Protein AF-A0A822FXE2-F1 (afdb_monomer)

Nearest PDB structures (foldseek):
  4d05-assembly2_B  TM=9.048E-01  e=1.581E-09  Psychromonas sp. SP041
  4d05-assembly1_A  TM=9.173E-01  e=4.209E-09  Psychromonas sp. SP041
  6gdr-assembly1_A  TM=8.846E-01  e=7.095E-09  Alteromonas mediterranea
  8u6x-assembly1_A  TM=8.209E-01  e=2.298E-08  Neisseria gonorrhoeae MS11
  7obn-assembly1_A  TM=5.823E-01  e=3.544E-03  Burkholderia pseudomallei

pLDDT: mean 86.65, std 7.3, range [65.38, 96.38]

Foldseek 3Di:
DCVPDDDDDDALFFKWKDALQFTAGPVRHTFQDDPVLCVQPHNAIFIWGWFQDPPCHVLRVVQRPDHNVPHDPVSLLRTATETQARVVPPDDSVVGLVVCQVRGDCPDSHYHYD

Secondary structure (DSSP, 8-state):
--TT--------SEEEEE-SS-EE-TTSPEE---HHHHTTS-SS-EEEEEE-STT-HHHHHHHHTS-GGG--GGGGGG-EEEEEE-GGG-S-HHHHHHHHHHHS-SSBTTEEE-

Structure (mmCIF, N/CA/C/O backbone):
data_AF-A0A822FXE2-F1
#
_entry.id   AF-A0A822FXE2-F1
#
loop_
_atom_site.group_PDB
_atom_site.id
_atom_site.type_symbol
_atom_site.label_atom_id
_atom_site.label_alt_id
_atom_site.label_comp_id
_atom_site.label_asym_id
_atom_site.label_entity_id
_atom_site.label_seq_id
_atom_site.pdbx_PDB_ins_code
_atom_site.Cartn_x
_atom_site.Cartn_y
_atom_site.Cartn_z
_atom_site.occupancy
_atom_site.B_iso_or_equiv
_atom_site.auth_seq_id
_atom_site.auth_comp_id
_atom_site.auth_asym_id
_atom_site.auth_atom_id
_atom_site.pdbx_PDB_model_num
ATOM 1 N N . ASP A 1 1 ? -7.198 20.165 18.158 1.00 74.44 1 ASP A N 1
ATOM 2 C CA . ASP A 1 1 ? -6.988 19.011 19.040 1.00 74.44 1 ASP A CA 1
ATOM 3 C C . ASP A 1 1 ? -7.404 17.753 18.281 1.00 74.44 1 ASP A C 1
ATOM 5 O O . ASP A 1 1 ? -8.561 17.694 17.880 1.00 74.44 1 ASP A O 1
ATOM 9 N N . PRO A 1 2 ? -6.481 16.825 17.974 1.00 82.12 2 PRO A N 1
ATOM 10 C CA . PRO A 1 2 ? -6.781 15.585 17.262 1.00 82.12 2 PRO A CA 1
ATOM 11 C C . PRO A 1 2 ? -7.283 14.452 18.181 1.00 82.12 2 PRO A C 1
ATOM 13 O O . PRO A 1 2 ? -7.224 13.290 17.787 1.00 82.12 2 PRO A O 1
ATOM 16 N N . THR A 1 3 ? -7.776 14.744 19.391 1.00 84.19 3 THR A N 1
ATOM 17 C CA . THR A 1 3 ? -8.394 13.738 20.273 1.00 84.19 3 THR A CA 1
ATOM 18 C C . THR A 1 3 ? -9.427 12.885 19.518 1.00 84.19 3 THR A C 1
ATOM 20 O O . THR A 1 3 ? -10.372 13.409 18.929 1.00 84.19 3 THR A O 1
ATOM 23 N N . GLY A 1 4 ? -9.232 11.560 19.525 1.00 82.81 4 GLY A N 1
ATOM 24 C CA . GLY A 1 4 ? -10.089 10.589 18.830 1.00 82.81 4 GLY A CA 1
ATOM 25 C C . GLY A 1 4 ? -9.714 10.289 17.372 1.00 82.81 4 GLY A C 1
ATOM 26 O O . GLY A 1 4 ? -10.425 9.525 16.725 1.00 82.81 4 GLY A O 1
ATOM 27 N N . TRP A 1 5 ? -8.616 10.852 16.856 1.00 82.44 5 TRP A N 1
ATOM 28 C CA . TRP A 1 5 ? -8.129 10.604 15.495 1.00 82.44 5 TRP A CA 1
ATOM 29 C C . TRP A 1 5 ? -6.854 9.761 15.472 1.00 82.44 5 TRP A C 1
ATOM 31 O O . TRP A 1 5 ? -5.972 9.904 16.319 1.00 82.44 5 TRP A O 1
ATOM 41 N N . TRP A 1 6 ? -6.742 8.918 14.447 1.00 78.62 6 TRP A N 1
ATOM 42 C CA . TRP A 1 6 ? -5.538 8.150 14.148 1.00 78.62 6 TRP A CA 1
ATOM 43 C C . TRP A 1 6 ? -4.573 8.999 13.316 1.00 78.62 6 TRP A C 1
ATOM 45 O O . TRP A 1 6 ? -4.970 9.604 12.320 1.00 78.62 6 TRP A O 1
ATOM 55 N N . MET A 1 7 ? -3.310 9.052 13.737 1.00 81.25 7 MET A N 1
ATOM 56 C CA . MET A 1 7 ? -2.238 9.732 13.012 1.00 81.25 7 MET A CA 1
ATOM 57 C C . MET A 1 7 ? -1.264 8.698 12.461 1.00 81.25 7 MET A C 1
ATOM 59 O O . MET A 1 7 ? -0.791 7.840 13.202 1.00 81.25 7 MET A O 1
ATOM 63 N N . SER A 1 8 ? -0.937 8.825 11.181 1.00 77.69 8 SER A N 1
ATOM 64 C CA . SER A 1 8 ? 0.107 8.055 10.514 1.00 77.69 8 SER A CA 1
ATOM 65 C C . SER A 1 8 ? 1.079 9.000 9.817 1.00 77.69 8 SER A C 1
ATOM 67 O O . SER A 1 8 ? 0.752 10.153 9.510 1.00 77.69 8 SER A O 1
ATOM 69 N N . GLU A 1 9 ? 2.302 8.527 9.581 1.00 79.88 9 GLU A N 1
ATOM 70 C CA . GLU A 1 9 ? 3.217 9.246 8.706 1.00 79.88 9 GLU A CA 1
ATOM 71 C C . GLU A 1 9 ? 2.624 9.292 7.294 1.00 79.88 9 GLU A C 1
ATOM 73 O O . GLU A 1 9 ? 2.270 8.266 6.714 1.00 79.88 9 GLU A O 1
ATOM 78 N N . LYS A 1 10 ? 2.544 10.494 6.719 1.00 77.25 10 LYS A N 1
ATOM 79 C CA . LYS A 1 10 ? 2.235 10.636 5.302 1.00 77.25 10 LYS A CA 1
ATOM 80 C C . LYS A 1 10 ? 3.484 10.312 4.497 1.00 77.25 10 LYS A C 1
ATOM 82 O O . LYS A 1 10 ? 4.464 11.057 4.540 1.00 77.25 10 LYS A O 1
ATOM 87 N N . LEU A 1 11 ? 3.416 9.230 3.740 1.00 77.62 11 LEU A N 1
ATOM 88 C CA . LEU A 1 11 ? 4.482 8.823 2.843 1.00 77.62 11 LEU A CA 1
ATOM 89 C C . LEU A 1 11 ? 4.296 9.466 1.464 1.00 77.62 11 LEU A C 1
ATOM 91 O O . LEU A 1 11 ? 3.230 9.987 1.129 1.00 77.62 11 LEU A O 1
ATOM 95 N N . ASP A 1 12 ? 5.398 9.540 0.721 1.00 83.88 12 ASP A N 1
ATOM 96 C CA . ASP A 1 12 ? 5.441 10.098 -0.634 1.00 83.88 12 ASP A CA 1
ATOM 97 C C . ASP A 1 12 ? 5.641 8.968 -1.649 1.00 83.88 12 ASP A C 1
ATOM 99 O O . ASP A 1 12 ? 6.708 8.783 -2.243 1.00 83.88 12 ASP A O 1
ATOM 103 N N . GLY A 1 13 ? 4.622 8.128 -1.756 1.00 88.44 13 GLY A N 1
ATOM 104 C CA . GLY A 1 13 ? 4.519 6.988 -2.650 1.00 88.44 13 GLY A CA 1
ATOM 105 C C . GLY A 1 13 ? 3.279 7.065 -3.541 1.00 88.44 13 GLY A C 1
ATOM 106 O O . GLY A 1 13 ? 2.632 8.100 -3.707 1.00 88.44 13 GLY A O 1
ATOM 107 N N . VAL A 1 14 ? 2.961 5.9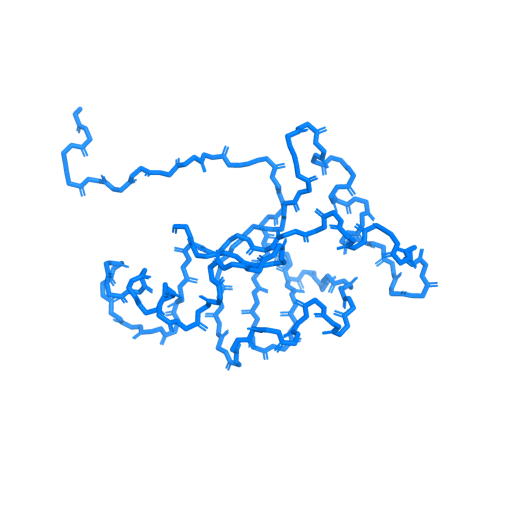49 -4.190 1.00 92.06 14 VAL A N 1
ATOM 108 C CA . VAL A 1 14 ? 1.857 5.849 -5.145 1.00 92.06 14 VAL A CA 1
ATOM 109 C C . VAL A 1 14 ? 0.727 5.048 -4.520 1.00 92.06 14 VAL A C 1
ATOM 111 O O . VAL A 1 14 ? 0.876 3.849 -4.290 1.00 92.06 14 VAL A O 1
ATOM 114 N N . ARG A 1 15 ? -0.432 5.683 -4.300 1.00 94.06 15 ARG A N 1
ATOM 115 C CA . ARG A 1 15 ? -1.631 4.965 -3.845 1.00 94.06 15 ARG A CA 1
ATOM 116 C C . ARG A 1 15 ? -1.942 3.805 -4.786 1.00 94.06 15 ARG A C 1
ATOM 118 O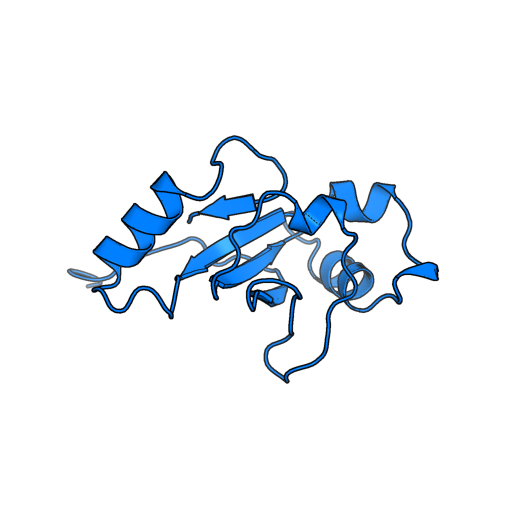 O . ARG A 1 15 ? -2.085 4.008 -5.998 1.00 94.06 15 ARG A O 1
ATOM 125 N N . ALA A 1 16 ? -2.106 2.624 -4.210 1.00 95.06 16 ALA A N 1
ATOM 126 C CA . ALA A 1 16 ? -2.406 1.404 -4.926 1.00 95.06 16 ALA A CA 1
ATOM 127 C C . ALA A 1 16 ? -3.518 0.639 -4.210 1.00 95.06 16 ALA A C 1
ATOM 129 O O . ALA A 1 16 ? -3.471 0.432 -3.004 1.00 95.06 16 ALA A O 1
ATOM 130 N N . TYR A 1 17 ? -4.509 0.210 -4.982 1.00 96.38 17 TYR A N 1
ATOM 131 C CA . TYR A 1 17 ? -5.578 -0.660 -4.527 1.00 96.38 17 TYR A CA 1
ATOM 132 C C . TYR A 1 17 ? -5.273 -2.090 -4.955 1.00 96.38 17 TYR A C 1
ATOM 134 O O . TYR A 1 17 ? -5.173 -2.376 -6.150 1.00 96.38 17 TYR A O 1
ATOM 142 N N . TRP A 1 18 ? -5.136 -2.987 -3.991 1.00 96.06 18 TRP A N 1
ATOM 143 C CA . TRP A 1 18 ? -5.026 -4.416 -4.235 1.00 96.06 18 TRP A CA 1
ATOM 144 C C . TRP A 1 18 ? -6.421 -5.030 -4.224 1.00 96.06 18 TRP A C 1
ATOM 146 O O . TRP A 1 18 ? -7.131 -4.917 -3.232 1.00 96.06 18 TRP A O 1
ATOM 156 N N . ASN A 1 19 ? -6.825 -5.701 -5.302 1.00 95.31 19 ASN A N 1
ATOM 157 C CA . ASN A 1 19 ? -8.158 -6.313 -5.387 1.00 95.31 19 ASN A CA 1
ATOM 158 C C . ASN A 1 19 ? -8.199 -7.793 -4.950 1.00 95.31 19 ASN A C 1
ATOM 160 O O . ASN A 1 19 ? -9.193 -8.470 -5.204 1.00 95.31 19 ASN A O 1
ATOM 164 N N . GLY A 1 20 ? -7.114 -8.323 -4.378 1.00 93.56 20 GLY A N 1
ATOM 165 C CA . GLY A 1 20 ? -6.935 -9.760 -4.140 1.00 93.56 20 GLY A CA 1
ATOM 166 C C . GLY A 1 20 ? -6.149 -10.491 -5.236 1.00 93.56 20 GLY A C 1
ATOM 167 O O . GLY A 1 20 ? -5.906 -11.692 -5.113 1.00 93.56 20 GLY A O 1
ATOM 168 N N . SER A 1 21 ? -5.773 -9.818 -6.329 1.00 93.06 21 SER A N 1
ATOM 169 C CA . SER A 1 21 ? -4.986 -10.419 -7.424 1.00 93.06 21 SER A CA 1
ATOM 170 C C . SER A 1 21 ? -4.079 -9.440 -8.171 1.00 93.06 21 SER A C 1
ATOM 172 O O . SER A 1 21 ? -3.005 -9.824 -8.628 1.00 93.06 21 SER A O 1
ATOM 174 N N . ASN A 1 22 ? -4.500 -8.186 -8.318 1.00 93.62 22 ASN A N 1
ATOM 175 C CA . ASN A 1 22 ? -3.791 -7.151 -9.054 1.00 93.62 22 ASN A CA 1
ATOM 176 C C . ASN A 1 22 ? -3.855 -5.810 -8.323 1.00 93.62 22 ASN A C 1
ATOM 178 O O . ASN A 1 22 ? -4.768 -5.553 -7.535 1.00 93.62 22 ASN A O 1
ATOM 182 N N . PHE A 1 23 ? -2.891 -4.952 -8.645 1.00 94.75 23 PHE A N 1
ATOM 183 C CA . PHE A 1 23 ? -2.813 -3.591 -8.139 1.00 94.75 23 PHE A CA 1
ATOM 184 C C . PHE A 1 23 ? -3.3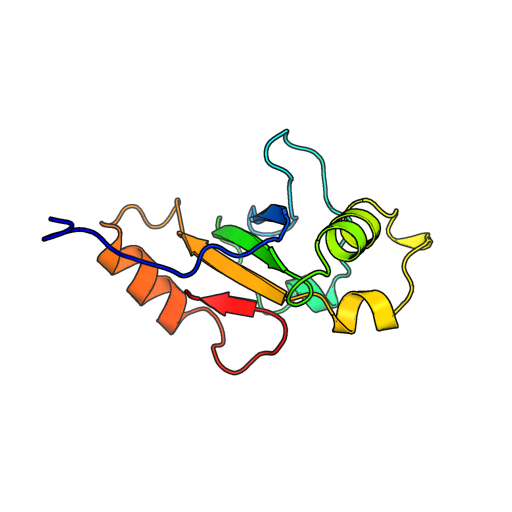73 -2.590 -9.141 1.00 94.75 23 PHE A C 1
ATOM 186 O O . PHE A 1 23 ? -3.057 -2.652 -10.329 1.00 94.75 23 PHE A O 1
ATOM 193 N N . TYR A 1 24 ? -4.137 -1.627 -8.644 1.00 95.44 24 TYR A N 1
ATOM 194 C CA . TYR A 1 24 ? -4.756 -0.581 -9.444 1.00 95.44 24 TYR A CA 1
ATOM 195 C C . TYR A 1 24 ? -4.439 0.800 -8.885 1.00 95.44 24 TYR A C 1
ATOM 197 O O . TYR A 1 24 ? -4.423 1.013 -7.675 1.00 95.44 24 TYR A O 1
ATOM 205 N N . SER A 1 25 ? -4.228 1.765 -9.775 1.00 93.75 25 SER A N 1
ATOM 206 C CA . SER A 1 25 ? -4.148 3.171 -9.404 1.00 93.75 25 SER A CA 1
ATOM 207 C C . SER A 1 25 ? -5.515 3.696 -8.969 1.00 93.75 25 SER A C 1
ATOM 209 O O . SER A 1 25 ? -6.560 3.111 -9.256 1.00 93.75 25 SER A O 1
ATOM 211 N N . ARG A 1 26 ? -5.527 4.893 -8.377 1.00 90.69 26 ARG A N 1
ATOM 212 C CA . ARG A 1 26 ? -6.765 5.623 -8.059 1.00 90.69 26 ARG A CA 1
ATOM 213 C C . ARG A 1 26 ? -7.703 5.819 -9.263 1.00 90.69 26 ARG A C 1
ATOM 215 O O . ARG A 1 26 ? -8.902 5.967 -9.071 1.00 90.69 26 ARG A O 1
ATOM 222 N N . GLN A 1 27 ? -7.170 5.849 -10.485 1.00 93.06 27 GLN A N 1
ATOM 223 C CA . GLN A 1 27 ? -7.948 5.991 -11.724 1.00 93.06 27 GLN A CA 1
ATOM 224 C C . GLN A 1 27 ? -8.322 4.638 -12.355 1.00 93.06 27 GLN A C 1
ATOM 226 O O . GLN A 1 27 ? -8.831 4.616 -13.468 1.00 93.06 27 GLN A O 1
ATOM 231 N N . GLY A 1 28 ? -8.048 3.515 -11.683 1.00 92.88 28 GLY A N 1
ATOM 232 C CA . GLY A 1 28 ? -8.337 2.175 -12.196 1.00 92.88 28 GLY A CA 1
ATOM 233 C C . GLY A 1 28 ? -7.299 1.634 -13.183 1.00 92.88 28 GLY A C 1
ATOM 234 O O . GLY A 1 28 ? -7.540 0.609 -13.813 1.00 92.88 28 GLY A O 1
ATOM 235 N N . ASN A 1 29 ? -6.137 2.282 -13.323 1.00 92.31 29 ASN A N 1
ATOM 236 C CA . ASN A 1 29 ? -5.072 1.776 -14.190 1.00 92.31 29 ASN A CA 1
ATOM 237 C C . ASN A 1 29 ? -4.340 0.616 -13.514 1.00 92.31 29 ASN A C 1
ATOM 239 O O . ASN A 1 29 ? -3.933 0.744 -12.362 1.00 92.31 29 ASN A O 1
ATOM 243 N N . LEU A 1 30 ? -4.124 -0.479 -14.238 1.00 92.31 30 LEU A N 1
ATOM 244 C CA . LEU A 1 30 ? -3.369 -1.630 -13.747 1.00 92.31 30 LEU A CA 1
ATOM 245 C C . LEU A 1 30 ? -1.892 -1.263 -13.525 1.00 92.31 30 LEU A C 1
ATOM 247 O O . LEU A 1 30 ? -1.246 -0.714 -14.418 1.00 92.31 30 LEU A O 1
ATOM 251 N N . PHE A 1 31 ? -1.348 -1.611 -12.359 1.00 90.81 31 PHE A N 1
ATOM 252 C CA . PHE A 1 31 ? 0.091 -1.594 -12.110 1.00 90.81 31 PHE A CA 1
ATOM 253 C C . PHE A 1 31 ? 0.700 -2.959 -12.412 1.00 90.81 31 PHE A C 1
ATOM 255 O O . PHE A 1 31 ? 0.214 -3.999 -11.963 1.00 90.81 31 PHE A O 1
ATOM 262 N N . HIS A 1 32 ? 1.802 -2.956 -13.159 1.00 85.50 32 HIS A N 1
ATOM 263 C CA . HIS A 1 32 ? 2.519 -4.174 -13.515 1.00 85.50 32 HIS A CA 1
ATOM 264 C C . HIS A 1 32 ? 3.616 -4.456 -12.486 1.00 85.50 32 HIS A C 1
ATOM 266 O O . HIS A 1 32 ? 4.783 -4.094 -12.655 1.00 85.50 32 HIS A O 1
ATOM 272 N N . VAL A 1 33 ? 3.226 -5.119 -11.402 1.00 81.88 33 VAL A N 1
ATOM 273 C CA . VAL A 1 33 ? 4.162 -5.661 -10.411 1.00 81.88 33 VAL A CA 1
ATOM 274 C C . VAL A 1 33 ? 4.352 -7.171 -10.622 1.00 81.88 33 VAL A C 1
ATOM 276 O O . VAL A 1 33 ? 3.431 -7.836 -11.110 1.00 81.88 33 VAL A O 1
ATOM 279 N N . PRO A 1 34 ? 5.516 -7.745 -10.277 1.00 78.94 34 PRO A N 1
ATOM 280 C CA . PRO A 1 34 ? 5.825 -9.145 -10.497 1.00 78.94 34 PRO A CA 1
ATOM 281 C C . PRO A 1 34 ? 5.046 -10.009 -9.530 1.00 78.94 34 PRO A C 1
ATOM 283 O O . PRO A 1 34 ? 4.620 -9.557 -8.465 1.00 78.94 34 PRO A O 1
ATOM 286 N N . ASP A 1 35 ? 4.944 -11.287 -9.863 1.00 82.50 35 ASP A N 1
ATOM 287 C CA . ASP A 1 35 ? 4.215 -12.238 -9.035 1.00 82.50 35 ASP A CA 1
ATOM 288 C C . ASP A 1 35 ? 4.791 -12.359 -7.629 1.00 82.50 35 ASP A C 1
ATOM 290 O O . ASP A 1 35 ? 4.018 -12.341 -6.679 1.00 82.50 35 ASP A O 1
ATOM 294 N N . PHE A 1 36 ? 6.118 -12.336 -7.464 1.00 79.88 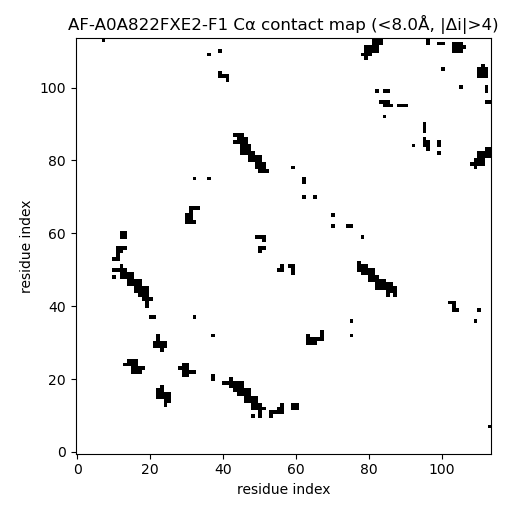36 PHE A N 1
ATOM 295 C CA . PHE A 1 36 ? 6.736 -12.412 -6.136 1.00 79.88 36 PHE A CA 1
ATOM 296 C C . PHE A 1 36 ? 6.334 -11.258 -5.203 1.00 79.88 36 PHE A C 1
ATOM 298 O O . PHE A 1 36 ? 6.281 -11.461 -3.998 1.00 79.88 36 PHE A O 1
ATOM 305 N N . PHE A 1 37 ? 6.005 -10.072 -5.734 1.00 81.81 37 PHE A N 1
ATOM 306 C CA . PHE A 1 37 ? 5.538 -8.938 -4.923 1.00 81.81 37 PHE A CA 1
ATOM 307 C C . PHE A 1 37 ? 4.102 -9.142 -4.409 1.00 81.81 37 PHE A C 1
ATOM 309 O O . PHE A 1 37 ? 3.663 -8.476 -3.480 1.00 81.81 37 PHE A O 1
ATOM 316 N N . LYS A 1 38 ? 3.362 -10.071 -5.022 1.00 85.94 38 LYS A N 1
ATOM 317 C CA . LYS A 1 38 ? 1.969 -10.397 -4.702 1.00 85.94 38 LYS A CA 1
ATOM 318 C C . LYS A 1 38 ? 1.838 -11.640 -3.815 1.00 85.94 38 LYS A C 1
ATOM 320 O O . LYS A 1 38 ? 0.766 -11.857 -3.263 1.00 85.94 38 LYS A O 1
ATOM 325 N N . VAL A 1 39 ? 2.890 -12.459 -3.689 1.00 83.94 39 VAL A N 1
ATOM 326 C CA . VAL A 1 39 ? 2.838 -13.780 -3.025 1.00 83.94 39 VAL A CA 1
ATOM 327 C C . VAL A 1 39 ? 2.422 -13.681 -1.557 1.00 83.94 39 VAL A C 1
ATOM 329 O O . VAL A 1 39 ? 1.636 -14.510 -1.104 1.00 83.94 39 VAL A O 1
ATOM 332 N N . SER A 1 40 ? 2.901 -12.668 -0.834 1.00 81.56 40 SER A N 1
ATOM 333 C CA . SER A 1 40 ? 2.609 -12.486 0.594 1.00 81.56 40 SER A CA 1
ATOM 334 C C . SER A 1 40 ? 1.229 -11.869 0.871 1.00 81.56 40 SER A C 1
ATOM 336 O O . SER A 1 40 ? 0.847 -11.739 2.031 1.00 81.56 40 SER A O 1
ATOM 338 N N . LEU A 1 41 ? 0.474 -11.460 -0.160 1.00 88.81 41 LEU A N 1
ATOM 339 C CA . LEU A 1 41 ? -0.771 -10.713 0.028 1.00 88.81 41 LEU A CA 1
ATOM 340 C C . LEU A 1 41 ? -2.002 -11.627 0.076 1.00 88.81 41 LEU A C 1
ATOM 342 O O . LEU A 1 41 ? -2.168 -12.505 -0.778 1.00 88.81 41 LEU A O 1
ATOM 346 N N . PRO A 1 42 ? -2.933 -11.392 1.019 1.00 90.62 42 PRO A N 1
ATOM 347 C CA . PRO A 1 42 ? -4.182 -12.131 1.076 1.00 90.62 42 PRO A CA 1
ATOM 348 C C . PRO A 1 42 ? -5.056 -11.813 -0.141 1.00 90.62 42 PRO A C 1
ATOM 350 O O . PRO A 1 42 ? -5.008 -10.725 -0.718 1.00 90.62 42 PRO A O 1
ATOM 353 N N . LYS A 1 43 ? -5.936 -12.749 -0.504 1.00 92.94 43 LYS A N 1
ATOM 354 C CA . LYS A 1 43 ? -6.899 -12.582 -1.606 1.00 92.94 43 LYS A CA 1
ATOM 355 C C . LYS A 1 43 ? -8.118 -11.745 -1.195 1.00 92.94 43 LYS A C 1
ATOM 357 O O . LYS A 1 43 ? -9.253 -12.137 -1.446 1.00 92.94 43 LYS A O 1
ATOM 362 N N . VAL A 1 44 ? -7.884 -10.610 -0.542 1.00 93.69 44 VAL A N 1
ATOM 363 C CA . VAL A 1 44 ? -8.924 -9.646 -0.165 1.00 93.69 44 VAL A CA 1
ATOM 364 C C . VAL A 1 44 ? -8.551 -8.244 -0.642 1.00 93.69 44 VAL A C 1
ATOM 366 O O . VAL A 1 44 ? -7.366 -7.956 -0.800 1.00 93.69 44 VAL A O 1
ATOM 369 N N . PRO A 1 45 ? -9.537 -7.362 -0.861 1.00 95.38 45 PRO A N 1
ATOM 370 C CA . PRO A 1 45 ? -9.304 -5.943 -1.076 1.00 95.38 45 PRO A CA 1
ATOM 371 C C . PRO A 1 45 ? -8.463 -5.273 0.017 1.00 95.38 45 PRO A C 1
ATOM 373 O O . PRO A 1 45 ? -8.839 -5.318 1.188 1.00 95.38 45 PRO A O 1
ATOM 376 N N . LEU A 1 46 ? -7.385 -4.592 -0.374 1.00 95.62 46 LEU A N 1
ATOM 377 C CA . LEU A 1 46 ? -6.547 -3.770 0.506 1.00 95.62 46 LEU A CA 1
ATOM 378 C C . LEU A 1 46 ? -6.317 -2.397 -0.132 1.00 95.62 46 LEU A C 1
ATOM 380 O O . LEU A 1 46 ? -6.135 -2.306 -1.349 1.00 95.62 46 LEU A O 1
ATOM 384 N N . ASP A 1 47 ? -6.285 -1.348 0.684 1.00 95.25 47 ASP A N 1
ATOM 385 C CA . ASP A 1 47 ? -5.891 0.004 0.275 1.00 95.25 47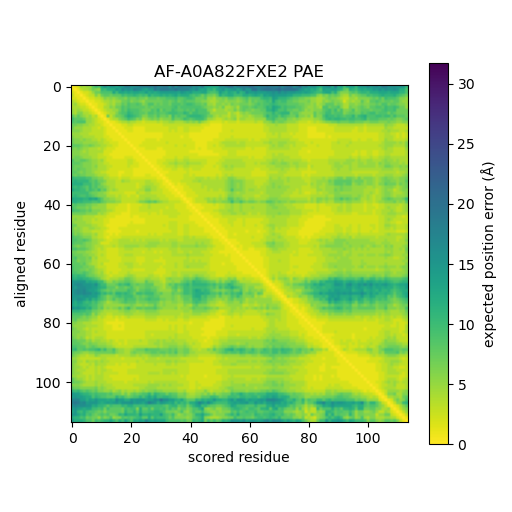 ASP A CA 1
ATOM 386 C C . ASP A 1 47 ? -4.572 0.372 0.955 1.00 95.25 47 ASP A C 1
ATOM 388 O O . ASP A 1 47 ? -4.357 0.104 2.143 1.00 95.25 47 ASP A O 1
ATOM 392 N N . GLY A 1 48 ? -3.671 0.949 0.173 1.00 94.00 48 GLY A N 1
ATOM 393 C CA . GLY A 1 48 ? -2.311 1.186 0.604 1.00 94.00 48 GLY A CA 1
ATOM 394 C C . GLY A 1 48 ? -1.528 2.065 -0.355 1.00 94.00 48 GLY A C 1
ATOM 395 O O . GLY A 1 48 ? -2.046 2.647 -1.315 1.00 94.00 48 GLY A O 1
ATOM 396 N N . GLU A 1 49 ? -0.233 2.133 -0.100 1.00 93.81 49 GLU A N 1
ATOM 397 C CA . GLU A 1 49 ? 0.713 2.938 -0.847 1.00 93.81 49 GLU A CA 1
ATOM 398 C C . GLU A 1 49 ? 1.917 2.091 -1.246 1.00 93.81 49 GLU A C 1
ATOM 400 O O . GLU A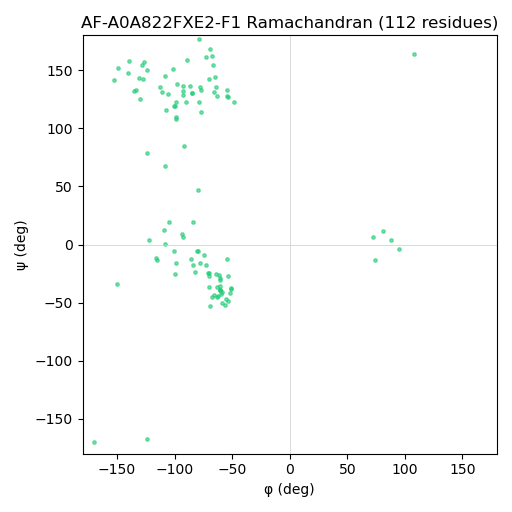 1 49 ? 2.559 1.464 -0.407 1.00 93.81 49 GLU A O 1
ATOM 405 N N . ILE A 1 50 ? 2.231 2.050 -2.542 1.00 92.50 50 ILE A N 1
ATOM 406 C CA . ILE A 1 50 ? 3.512 1.513 -2.998 1.00 92.50 50 ILE A CA 1
ATOM 407 C C . ILE A 1 50 ? 4.554 2.603 -2.768 1.00 92.50 50 ILE A C 1
ATOM 409 O O . ILE A 1 50 ? 4.436 3.712 -3.291 1.00 92.50 50 ILE A O 1
ATOM 413 N N . TRP A 1 51 ? 5.579 2.279 -1.997 1.00 92.00 51 TRP A N 1
ATOM 414 C CA . TRP A 1 51 ? 6.621 3.192 -1.559 1.00 92.00 51 TRP A CA 1
ATOM 415 C C . TRP A 1 51 ? 8.001 2.667 -1.959 1.00 92.00 51 TRP A C 1
ATOM 417 O O . TRP A 1 51 ? 8.196 1.459 -2.088 1.00 92.00 51 TRP A O 1
ATOM 427 N N . CYS A 1 52 ? 8.950 3.580 -2.198 1.00 90.75 52 CYS A N 1
ATOM 428 C CA . CYS A 1 52 ? 10.315 3.244 -2.628 1.00 90.75 52 CYS A CA 1
ATOM 429 C C . CYS A 1 52 ? 11.426 3.755 -1.712 1.00 90.75 52 CYS A C 1
ATOM 431 O O . CYS A 1 52 ? 12.594 3.637 -2.070 1.00 90.75 52 CYS A O 1
ATOM 433 N N . GLY A 1 53 ? 11.091 4.378 -0.586 1.00 88.69 53 GLY A N 1
ATOM 434 C CA . GLY A 1 53 ? 12.035 5.171 0.195 1.00 88.69 53 GLY A CA 1
ATOM 435 C C . GLY A 1 53 ? 11.763 6.673 0.098 1.00 88.69 53 GLY A C 1
ATOM 436 O O . GLY A 1 53 ? 11.056 7.160 -0.790 1.00 88.69 53 GLY A O 1
ATOM 437 N N . ARG A 1 54 ? 12.345 7.438 1.027 1.00 88.12 54 ARG A N 1
ATOM 438 C CA . ARG A 1 54 ? 12.214 8.904 1.061 1.00 88.12 54 ARG A CA 1
ATOM 439 C C . ARG A 1 54 ? 12.843 9.533 -0.186 1.00 88.12 54 ARG A C 1
ATOM 441 O O . ARG A 1 54 ? 13.944 9.164 -0.577 1.00 88.12 54 ARG A O 1
ATOM 448 N N . GLY A 1 55 ? 12.149 10.494 -0.800 1.00 88.88 55 GLY A N 1
ATOM 449 C CA . GLY A 1 55 ? 12.633 11.206 -1.992 1.00 88.88 55 GLY A CA 1
ATOM 450 C C . GLY A 1 55 ? 12.622 10.383 -3.288 1.00 88.88 55 GLY A C 1
ATOM 451 O O . GLY A 1 55 ? 13.099 10.860 -4.316 1.00 88.88 55 GLY A O 1
ATOM 452 N N . LEU A 1 56 ? 12.069 9.164 -3.271 1.00 91.12 56 LEU A N 1
ATOM 453 C CA . LEU A 1 56 ? 12.065 8.243 -4.414 1.00 91.12 56 LEU A CA 1
ATOM 454 C C . LEU A 1 56 ? 10.699 8.141 -5.113 1.00 91.12 56 LEU A C 1
ATOM 456 O O . LEU A 1 56 ? 10.468 7.214 -5.887 1.00 91.12 56 LEU A O 1
ATOM 460 N N . PHE A 1 57 ? 9.816 9.123 -4.920 1.00 89.75 57 PHE A N 1
ATOM 461 C CA . PHE A 1 57 ? 8.478 9.161 -5.521 1.00 89.75 57 PHE A CA 1
ATOM 462 C C . PHE A 1 57 ? 8.485 8.999 -7.052 1.00 89.75 57 PHE A C 1
ATOM 464 O O . PHE A 1 57 ? 7.792 8.142 -7.602 1.00 89.75 57 PHE A O 1
ATOM 471 N N . GLN A 1 58 ? 9.328 9.759 -7.763 1.00 90.06 58 GLN A N 1
ATOM 472 C CA . GLN A 1 58 ? 9.434 9.663 -9.229 1.00 90.06 58 GLN A CA 1
ATOM 473 C C . GLN A 1 58 ? 9.933 8.287 -9.688 1.00 90.06 58 GLN A C 1
ATOM 475 O O . GLN A 1 58 ? 9.465 7.751 -10.696 1.00 90.06 58 GLN A O 1
ATOM 480 N N . LYS A 1 59 ? 10.857 7.686 -8.928 1.00 89.38 59 LYS A N 1
ATOM 481 C CA . LYS A 1 59 ? 11.342 6.327 -9.181 1.00 89.38 59 LYS A CA 1
ATOM 482 C C . LYS A 1 59 ? 10.210 5.319 -8.973 1.00 89.38 59 LYS A C 1
ATOM 484 O O . LYS A 1 59 ? 10.009 4.483 -9.847 1.00 89.38 59 LYS A O 1
ATOM 489 N N . CYS A 1 60 ? 9.421 5.461 -7.907 1.00 89.81 60 CYS A N 1
ATOM 490 C CA . CYS A 1 60 ? 8.252 4.626 -7.637 1.00 89.81 60 CYS A CA 1
ATOM 491 C C . CYS A 1 60 ? 7.251 4.650 -8.798 1.00 89.81 60 CYS A C 1
ATOM 493 O O . CYS A 1 60 ? 6.930 3.599 -9.353 1.00 89.81 60 CYS A O 1
ATOM 495 N N . ILE A 1 61 ? 6.851 5.847 -9.249 1.00 88.88 61 ILE A N 1
ATOM 496 C CA . ILE A 1 61 ? 5.970 6.019 -10.416 1.00 88.88 61 ILE A CA 1
ATOM 497 C C . ILE A 1 61 ? 6.545 5.326 -11.652 1.00 88.88 61 ILE A C 1
ATOM 499 O O . ILE A 1 61 ? 5.819 4.627 -12.361 1.00 88.88 61 ILE A O 1
ATOM 503 N N . SER A 1 62 ? 7.835 5.540 -11.924 1.00 89.19 62 SER A N 1
ATOM 504 C CA . SER A 1 62 ? 8.512 4.964 -13.087 1.00 89.19 62 SER A CA 1
ATOM 505 C C . SER A 1 62 ? 8.456 3.435 -13.075 1.00 89.19 62 SER A C 1
ATOM 507 O O . SER A 1 62 ? 8.184 2.834 -14.111 1.00 89.19 62 SER A O 1
ATOM 509 N N . ILE A 1 63 ? 8.634 2.810 -11.906 1.00 88.31 63 ILE A N 1
ATOM 510 C CA . ILE A 1 63 ? 8.587 1.352 -11.745 1.00 88.31 63 ILE A CA 1
ATOM 511 C C . ILE A 1 63 ? 7.160 0.826 -11.941 1.00 88.31 63 ILE A C 1
ATOM 513 O O . ILE A 1 63 ? 6.953 -0.055 -12.772 1.00 88.31 63 ILE A O 1
ATOM 517 N N . VAL A 1 64 ? 6.165 1.372 -11.230 1.00 87.50 64 VAL A N 1
ATOM 518 C CA . VAL A 1 64 ? 4.791 0.818 -11.233 1.00 87.50 64 VAL A CA 1
ATOM 519 C C . VAL A 1 64 ? 4.050 1.014 -12.561 1.00 87.50 64 VAL A C 1
ATOM 521 O O . VAL A 1 64 ? 3.145 0.243 -12.882 1.00 87.50 64 VAL A O 1
ATOM 524 N N . LYS A 1 65 ? 4.430 2.030 -13.350 1.00 86.69 65 LYS A N 1
ATOM 525 C CA . LYS A 1 65 ? 3.877 2.285 -14.694 1.00 86.69 65 LYS A CA 1
ATOM 526 C C . LYS A 1 65 ? 4.582 1.512 -15.805 1.00 86.69 65 LYS A C 1
ATOM 528 O O . LYS A 1 65 ? 4.110 1.505 -16.944 1.00 86.69 65 LYS A O 1
ATOM 533 N N . LYS A 1 66 ? 5.735 0.914 -15.520 1.00 85.62 66 LYS A N 1
ATOM 534 C CA . LYS A 1 66 ? 6.514 0.190 -16.519 1.00 85.62 66 LYS A CA 1
ATOM 535 C C . LYS A 1 66 ? 5.780 -1.091 -16.895 1.00 85.62 66 LYS A C 1
ATOM 537 O O . LYS A 1 66 ? 5.193 -1.745 -16.047 1.00 85.62 66 LYS A O 1
ATOM 542 N N . GLN A 1 67 ? 5.816 -1.472 -18.166 1.00 76.75 67 GLN A N 1
ATOM 543 C CA . GLN A 1 67 ? 5.269 -2.764 -18.589 1.00 76.75 67 GLN A CA 1
ATOM 544 C C . GLN A 1 67 ? 6.084 -3.904 -17.967 1.00 76.75 67 GLN A C 1
ATOM 546 O O . GLN A 1 67 ? 7.306 -3.789 -17.876 1.00 76.75 67 GLN A O 1
ATOM 551 N N . ALA A 1 68 ? 5.425 -5.010 -17.602 1.00 70.75 68 ALA A N 1
ATOM 552 C CA . ALA A 1 68 ? 6.051 -6.147 -16.915 1.00 70.75 68 ALA A CA 1
ATOM 553 C C . ALA A 1 68 ? 7.333 -6.658 -17.610 1.00 70.75 68 ALA A C 1
ATOM 555 O O . ALA A 1 68 ? 8.319 -6.968 -16.952 1.00 70.75 68 ALA A O 1
ATOM 556 N N . ASN A 1 69 ? 7.358 -6.670 -18.948 1.00 71.81 69 ASN A N 1
ATOM 557 C CA . ASN A 1 69 ? 8.502 -7.115 -19.754 1.00 71.81 69 ASN A CA 1
ATOM 558 C C . ASN A 1 69 ? 9.689 -6.133 -19.796 1.00 71.81 69 ASN A C 1
ATOM 560 O O . ASN A 1 69 ? 10.734 -6.464 -20.348 1.00 71.81 69 ASN A O 1
ATOM 564 N N . LYS A 1 70 ? 9.533 -4.917 -19.269 1.00 76.50 70 LYS A N 1
ATOM 565 C CA . LYS A 1 70 ? 10.561 -3.864 -19.268 1.00 76.50 70 LYS A CA 1
ATOM 566 C C . LYS A 1 70 ? 11.143 -3.617 -17.881 1.00 76.50 70 LYS A C 1
ATOM 568 O O . LYS A 1 70 ? 11.969 -2.709 -17.725 1.00 76.50 70 LYS A O 1
ATOM 573 N N . VAL A 1 71 ? 10.690 -4.343 -16.861 1.00 70.44 71 VAL A N 1
ATOM 574 C CA . VAL A 1 71 ? 11.093 -4.057 -15.485 1.00 70.44 71 VAL A CA 1
ATOM 575 C C . VAL A 1 71 ? 12.381 -4.765 -15.115 1.00 70.44 71 VAL A C 1
ATOM 577 O O . VAL A 1 71 ? 12.611 -5.914 -15.476 1.00 70.44 71 VAL A O 1
ATOM 580 N N . ILE A 1 72 ? 13.256 -4.020 -14.443 1.00 77.62 72 ILE A N 1
ATOM 581 C CA . ILE A 1 72 ? 14.562 -4.500 -14.010 1.00 77.62 72 ILE A CA 1
ATOM 582 C C . ILE A 1 72 ? 14.341 -5.219 -12.674 1.00 77.62 72 ILE A C 1
ATOM 584 O O . ILE A 1 72 ? 13.711 -4.631 -11.796 1.00 77.62 72 ILE A O 1
ATOM 588 N N . PRO A 1 73 ? 14.842 -6.450 -12.475 1.00 77.94 73 PRO A N 1
ATOM 589 C CA . PRO A 1 73 ? 14.631 -7.197 -11.232 1.00 77.94 73 PRO A CA 1
ATOM 590 C C . PRO A 1 73 ? 14.969 -6.409 -9.956 1.00 77.94 73 PRO A C 1
ATOM 592 O O . PRO A 1 73 ? 14.241 -6.491 -8.968 1.00 77.94 73 PRO A O 1
ATOM 595 N N . ASP A 1 74 ? 16.021 -5.589 -9.993 1.00 81.44 74 ASP A N 1
ATOM 596 C CA . ASP A 1 74 ? 16.441 -4.765 -8.855 1.00 81.44 74 ASP A CA 1
ATOM 597 C C . ASP A 1 74 ? 15.495 -3.596 -8.544 1.00 81.44 74 ASP A C 1
ATOM 599 O O . ASP A 1 74 ? 15.423 -3.177 -7.391 1.00 81.44 74 ASP A O 1
ATOM 603 N N . ASP A 1 75 ? 14.712 -3.101 -9.512 1.00 82.62 75 ASP A N 1
ATOM 604 C CA . ASP A 1 75 ? 13.738 -2.025 -9.267 1.00 82.62 75 ASP A CA 1
ATOM 605 C C . ASP A 1 75 ? 12.697 -2.459 -8.217 1.00 82.62 75 ASP A C 1
ATOM 607 O O . ASP A 1 75 ? 12.282 -1.677 -7.366 1.00 82.62 75 ASP A O 1
ATOM 611 N N . TYR A 1 76 ? 12.318 -3.735 -8.223 1.00 77.56 76 TYR A N 1
ATOM 612 C CA . TYR A 1 76 ? 11.337 -4.286 -7.291 1.00 77.56 76 TYR A CA 1
ATOM 613 C C . TYR A 1 76 ? 11.884 -4.565 -5.896 1.00 77.56 76 TYR A C 1
ATOM 615 O O . TYR A 1 76 ? 11.116 -4.714 -4.940 1.00 77.56 76 TYR A O 1
ATOM 623 N N . LYS A 1 77 ? 13.212 -4.601 -5.741 1.00 82.75 77 LYS A N 1
ATOM 624 C CA . LYS A 1 77 ? 13.819 -4.661 -4.411 1.00 82.75 77 LYS A CA 1
ATOM 625 C C . LYS A 1 77 ? 13.507 -3.400 -3.605 1.00 82.75 77 LYS A C 1
ATOM 627 O O . LYS A 1 77 ? 13.428 -3.498 -2.390 1.00 82.75 77 LYS A O 1
ATOM 632 N N . LEU A 1 78 ? 13.243 -2.283 -4.285 1.00 86.06 78 LEU A N 1
ATOM 633 C CA . LEU A 1 78 ? 12.889 -1.006 -3.672 1.00 86.06 78 LEU A CA 1
ATOM 634 C C . LEU A 1 78 ? 11.403 -0.876 -3.337 1.00 86.06 78 LEU A C 1
ATOM 636 O O . LEU A 1 78 ? 11.058 0.025 -2.590 1.00 86.06 78 LEU A O 1
ATOM 640 N N . LEU A 1 79 ? 10.517 -1.696 -3.913 1.00 88.25 79 LEU A N 1
ATOM 641 C CA . LEU A 1 79 ? 9.085 -1.558 -3.654 1.00 88.25 79 LEU A CA 1
ATOM 642 C C . LEU A 1 79 ? 8.713 -2.155 -2.298 1.00 88.25 79 LEU A C 1
ATOM 644 O O . LEU A 1 79 ? 9.067 -3.300 -2.006 1.00 88.25 79 LEU A O 1
ATOM 648 N N . THR A 1 80 ? 7.895 -1.407 -1.568 1.00 90.44 80 THR A N 1
ATOM 649 C CA . THR A 1 80 ? 7.197 -1.841 -0.359 1.00 90.44 80 THR A CA 1
ATOM 650 C C . THR A 1 80 ? 5.738 -1.402 -0.457 1.00 90.44 80 THR A C 1
ATOM 652 O O . THR A 1 80 ? 5.468 -0.263 -0.831 1.00 90.44 80 THR A O 1
ATOM 655 N N . TYR A 1 81 ? 4.787 -2.287 -0.160 1.00 92.62 81 TYR A N 1
ATOM 656 C CA . TYR A 1 81 ? 3.361 -1.968 -0.112 1.00 92.62 81 TYR A CA 1
ATOM 657 C C . TYR A 1 81 ? 2.920 -1.723 1.331 1.00 92.62 81 TYR A C 1
ATOM 659 O O . TYR A 1 81 ? 2.867 -2.639 2.148 1.00 92.62 81 TYR A O 1
ATOM 667 N N . LEU A 1 82 ? 2.623 -0.469 1.641 1.00 92.06 82 LEU A N 1
ATOM 668 C CA . LEU A 1 82 ? 2.274 -0.001 2.974 1.00 92.06 82 LEU A CA 1
ATOM 669 C C . LEU A 1 82 ? 0.759 0.110 3.065 1.00 92.06 82 LEU A C 1
ATOM 671 O O . LEU A 1 82 ? 0.145 0.949 2.409 1.00 92.06 82 LEU A O 1
ATOM 675 N N . ILE A 1 83 ? 0.160 -0.808 3.810 1.00 93.06 83 ILE A N 1
ATOM 676 C CA . ILE A 1 83 ? -1.275 -1.058 3.834 1.00 93.06 83 ILE A CA 1
ATOM 677 C C . ILE A 1 83 ? -1.870 -0.354 5.042 1.00 93.06 83 ILE A C 1
ATOM 679 O O . ILE A 1 83 ? -1.492 -0.648 6.172 1.00 93.06 83 ILE A O 1
ATOM 683 N N . PHE A 1 84 ? -2.834 0.528 4.804 1.00 91.38 84 PHE A N 1
ATOM 684 C CA . PHE A 1 84 ? -3.505 1.284 5.863 1.00 91.38 84 PHE A CA 1
ATOM 685 C C . PHE A 1 84 ? -4.999 0.951 5.979 1.00 91.38 84 PHE A C 1
ATOM 687 O O . PHE A 1 84 ? -5.638 1.368 6.943 1.00 91.38 84 PHE A O 1
ATOM 694 N N . ASP A 1 85 ? -5.597 0.225 5.020 1.00 93.62 85 ASP A N 1
ATOM 695 C CA . ASP A 1 85 ? -6.999 -0.190 5.144 1.00 93.62 85 ASP A CA 1
ATOM 696 C C . ASP A 1 85 ? -7.336 -1.534 4.460 1.00 93.62 85 ASP A C 1
ATOM 698 O O . ASP A 1 85 ? -6.739 -1.932 3.459 1.00 93.62 85 ASP A O 1
ATOM 702 N N . ALA A 1 86 ? -8.351 -2.217 4.995 1.00 94.75 86 ALA A N 1
ATOM 703 C CA . ALA A 1 86 ? -8.949 -3.455 4.491 1.00 94.75 86 ALA A CA 1
ATOM 704 C C . ALA A 1 86 ? -10.465 -3.255 4.274 1.00 94.75 86 ALA A C 1
ATOM 706 O O . ALA A 1 86 ? -11.281 -3.678 5.101 1.00 94.75 86 ALA A O 1
ATOM 707 N N . PRO A 1 87 ? -10.890 -2.602 3.176 1.00 91.25 87 PRO A N 1
ATOM 708 C CA . PRO A 1 87 ? -12.261 -2.108 3.016 1.00 91.25 87 PRO A CA 1
ATOM 709 C C . PRO A 1 87 ? -13.340 -3.201 3.043 1.00 91.25 87 PRO A C 1
ATOM 711 O O . PRO A 1 87 ? -14.475 -2.932 3.430 1.00 91.25 87 PRO A O 1
ATOM 714 N N . SER A 1 88 ? -13.009 -4.441 2.673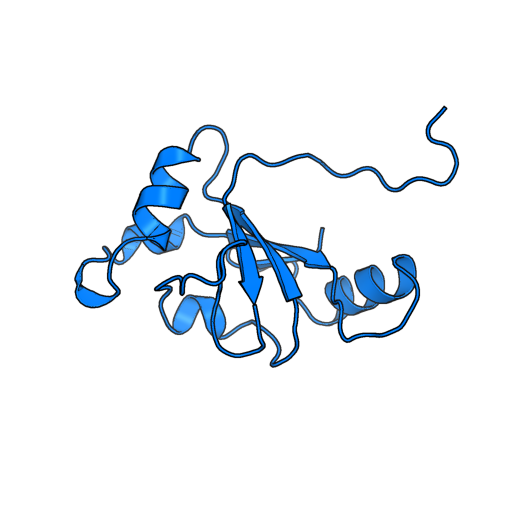 1.00 92.56 88 SER A N 1
ATOM 715 C CA . SER A 1 88 ? -13.960 -5.560 2.690 1.00 92.56 88 SER A CA 1
ATOM 716 C C . SER A 1 88 ? -14.175 -6.188 4.072 1.00 92.56 88 SER A C 1
ATOM 718 O O . SER A 1 88 ? -15.018 -7.069 4.194 1.00 92.56 88 SER A O 1
ATOM 720 N N . HIS A 1 89 ? -13.434 -5.777 5.108 1.00 91.62 89 HIS A N 1
ATOM 721 C CA . HIS A 1 89 ? -13.556 -6.343 6.458 1.00 91.62 89 HIS A CA 1
ATOM 722 C C . HIS A 1 89 ? -14.882 -5.965 7.152 1.00 91.62 89 HIS A C 1
ATOM 724 O O . HIS A 1 89 ? -15.357 -6.689 8.020 1.00 91.62 89 HIS A O 1
ATOM 730 N N . GLY A 1 90 ? -15.497 -4.829 6.800 1.00 87.69 90 GLY A N 1
ATOM 731 C CA . GLY A 1 90 ? -16.810 -4.405 7.320 1.00 87.69 90 GLY A CA 1
ATOM 732 C C . GLY A 1 90 ? -16.840 -3.883 8.769 1.00 87.69 90 GLY A C 1
ATOM 733 O O . GLY A 1 90 ? -17.824 -3.263 9.165 1.00 87.69 90 GLY A O 1
ATOM 734 N N . GLY A 1 91 ? -15.776 -4.089 9.553 1.00 90.38 91 GLY A N 1
ATOM 735 C CA . GLY A 1 91 ? -15.617 -3.549 10.914 1.00 90.38 91 GLY A CA 1
ATOM 736 C C . GLY A 1 91 ? -15.193 -2.072 10.984 1.00 90.38 91 GLY A C 1
ATOM 737 O O . GLY A 1 91 ? -14.918 -1.424 9.964 1.00 90.38 91 GLY A O 1
ATOM 738 N N . LYS A 1 92 ? -15.096 -1.536 12.210 1.00 92.69 92 LYS A N 1
ATOM 739 C CA . LYS A 1 92 ? -14.552 -0.186 12.449 1.00 92.69 92 LYS A CA 1
ATOM 740 C C . LYS A 1 92 ? -13.061 -0.150 12.117 1.00 92.69 92 LYS A C 1
ATOM 742 O O . LYS A 1 92 ? -12.432 -1.199 12.025 1.00 92.69 92 LYS A O 1
ATOM 747 N N . TYR A 1 93 ? -12.500 1.043 11.921 1.00 89.56 93 TYR A N 1
ATOM 748 C CA . TYR A 1 93 ? -11.106 1.204 11.490 1.00 89.56 93 TYR A CA 1
ATOM 749 C C . TYR A 1 93 ? -10.128 0.425 12.379 1.00 89.56 93 TYR A C 1
ATOM 751 O O . TYR A 1 93 ? -9.268 -0.284 11.871 1.00 89.56 93 TYR A O 1
ATOM 759 N N . GLU A 1 94 ? -10.340 0.449 13.692 1.00 90.62 94 GLU A N 1
ATOM 760 C CA . GLU A 1 94 ? -9.528 -0.270 14.673 1.00 90.62 94 GLU A CA 1
ATOM 761 C C . GLU A 1 94 ? -9.539 -1.784 14.458 1.00 90.62 94 GLU A C 1
ATOM 763 O O . GLU A 1 94 ? -8.507 -2.441 14.594 1.00 90.62 94 GLU A O 1
ATOM 768 N N . ASP A 1 95 ? -10.696 -2.344 14.104 1.00 93.56 95 ASP A N 1
ATOM 769 C CA . ASP A 1 95 ? -10.828 -3.771 13.818 1.00 93.56 95 ASP A CA 1
ATOM 770 C C . ASP A 1 95 ? -10.123 -4.122 12.504 1.00 93.56 95 ASP A C 1
ATOM 772 O O . ASP A 1 95 ? -9.486 -5.169 12.405 1.00 93.56 95 ASP A O 1
ATOM 776 N N . ARG A 1 96 ? -10.184 -3.223 11.512 1.00 94.25 96 ARG A N 1
ATOM 777 C CA . ARG A 1 96 ? -9.511 -3.398 10.216 1.00 94.25 96 ARG A CA 1
ATOM 778 C C . ARG A 1 96 ? -7.992 -3.353 10.368 1.00 94.25 96 ARG A C 1
ATOM 780 O O . ARG A 1 96 ? -7.322 -4.238 9.850 1.00 94.25 96 ARG A O 1
ATOM 787 N N . VAL A 1 97 ? -7.455 -2.402 11.134 1.00 90.56 97 VAL A N 1
ATOM 788 C CA . VAL A 1 97 ? -6.013 -2.306 11.425 1.00 90.56 97 VAL A CA 1
ATOM 789 C C . VAL A 1 97 ? -5.519 -3.526 12.201 1.00 90.56 97 VAL A C 1
ATOM 791 O O . VAL A 1 97 ? -4.511 -4.120 11.826 1.00 90.56 97 VAL A O 1
ATOM 794 N N . LYS A 1 98 ? -6.249 -3.973 13.231 1.00 91.31 98 LYS A N 1
ATOM 795 C CA . LYS A 1 98 ? -5.903 -5.208 13.960 1.00 91.31 98 LYS A CA 1
ATOM 796 C C . LYS A 1 98 ? -5.895 -6.426 13.044 1.00 91.31 98 LYS A C 1
ATOM 798 O O . LYS A 1 98 ? -4.994 -7.257 13.129 1.00 91.31 98 LYS A O 1
ATOM 803 N N . TRP A 1 99 ? -6.891 -6.53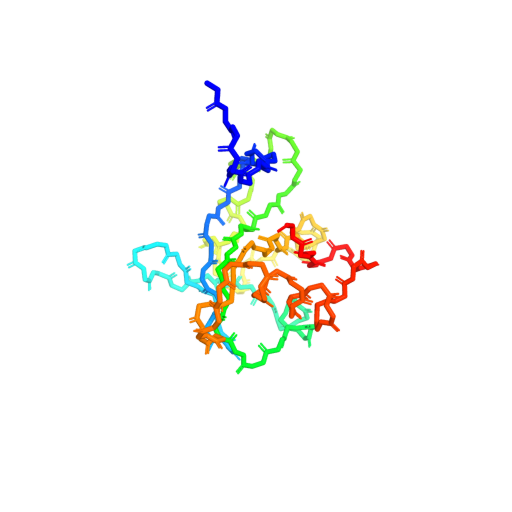3 12.166 1.00 93.12 99 TRP A N 1
ATOM 804 C CA . TRP A 1 99 ? -6.949 -7.607 11.183 1.00 93.12 99 TRP A CA 1
ATOM 805 C C . TRP A 1 99 ? -5.749 -7.551 10.230 1.00 93.12 99 TRP A C 1
ATOM 807 O O . TRP A 1 99 ? -5.116 -8.580 10.002 1.00 93.12 99 TRP A O 1
ATOM 817 N N . LEU A 1 100 ? -5.384 -6.365 9.736 1.00 91.69 100 LEU A N 1
ATOM 818 C CA . LEU A 1 100 ? -4.205 -6.172 8.891 1.00 91.69 100 LEU A CA 1
ATOM 819 C C . LEU A 1 100 ? -2.922 -6.617 9.600 1.00 91.69 100 LEU A C 1
ATOM 821 O O . LEU A 1 100 ? -2.187 -7.432 9.056 1.00 91.69 100 LEU A O 1
ATOM 825 N N . GLN A 1 101 ? -2.684 -6.156 10.828 1.00 89.12 101 GLN A N 1
ATOM 826 C CA . GLN A 1 101 ? -1.490 -6.512 11.605 1.00 89.12 101 GLN A CA 1
ATOM 827 C C . GLN A 1 101 ? -1.376 -8.020 11.874 1.00 89.12 101 GLN A C 1
ATOM 829 O O . GLN A 1 101 ? -0.271 -8.547 11.954 1.00 89.12 101 GLN A O 1
ATOM 834 N N . ALA A 1 102 ? -2.506 -8.725 11.990 1.00 89.75 102 ALA A N 1
ATOM 835 C CA . ALA A 1 102 ? -2.533 -10.170 12.207 1.00 89.75 102 ALA A CA 1
ATOM 836 C C . ALA A 1 102 ? -2.371 -11.005 10.921 1.00 89.75 102 ALA A C 1
ATOM 838 O O . ALA A 1 102 ? -1.995 -12.173 11.008 1.00 89.75 102 ALA A O 1
ATOM 839 N N . ASN A 1 103 ? -2.691 -10.449 9.746 1.00 89.00 103 ASN A N 1
ATOM 840 C CA . ASN A 1 103 ? -2.755 -11.197 8.478 1.00 89.00 103 ASN A CA 1
ATOM 841 C C . ASN A 1 103 ? -1.715 -10.759 7.440 1.00 89.00 103 ASN A C 1
ATOM 843 O O . ASN A 1 103 ? -1.521 -11.455 6.445 1.00 89.00 103 ASN A O 1
ATOM 847 N N . ILE A 1 104 ? -1.068 -9.616 7.648 1.00 86.44 104 ILE A N 1
ATOM 848 C CA . ILE A 1 104 ? 0.015 -9.110 6.812 1.00 86.44 104 ILE A CA 1
ATOM 849 C C . ILE A 1 104 ? 1.330 -9.307 7.576 1.00 86.44 104 ILE A C 1
ATOM 851 O O . ILE A 1 104 ? 1.402 -8.910 8.743 1.00 86.44 104 ILE A O 1
ATOM 855 N N . PRO A 1 105 ? 2.367 -9.899 6.960 1.00 80.06 105 PRO A N 1
ATOM 856 C CA . PRO A 1 105 ? 3.691 -9.979 7.568 1.00 80.06 105 PRO A CA 1
ATOM 857 C C . PRO A 1 105 ? 4.202 -8.589 7.966 1.00 80.06 105 PRO A C 1
ATOM 859 O O . PRO A 1 105 ? 4.112 -7.658 7.178 1.00 80.06 105 PRO A O 1
ATOM 862 N N . GLN A 1 106 ? 4.725 -8.443 9.185 1.00 75.31 106 GLN A N 1
ATOM 863 C CA . GLN A 1 106 ? 5.314 -7.179 9.661 1.00 75.31 106 GLN A CA 1
ATOM 864 C C . GLN A 1 106 ? 6.848 -7.173 9.601 1.00 75.31 106 GLN A C 1
ATOM 866 O O . GLN A 1 106 ? 7.456 -6.139 9.844 1.00 75.31 106 GLN A O 1
ATOM 871 N N . ASP A 1 107 ? 7.459 -8.308 9.253 1.00 69.56 107 ASP A N 1
ATOM 872 C CA . ASP A 1 107 ? 8.910 -8.481 9.101 1.00 69.56 107 ASP A CA 1
ATOM 873 C C . ASP A 1 107 ? 9.319 -8.643 7.620 1.00 69.56 107 ASP A C 1
ATOM 875 O O . ASP A 1 107 ? 10.432 -9.072 7.319 1.00 69.56 107 ASP A O 1
ATOM 879 N N . ASP A 1 108 ? 8.412 -8.352 6.678 1.00 68.50 108 ASP A N 1
ATOM 880 C CA . ASP A 1 108 ? 8.654 -8.478 5.237 1.00 68.50 108 ASP A CA 1
ATOM 881 C C . ASP A 1 108 ? 8.962 -7.107 4.626 1.00 68.50 108 ASP A C 1
ATOM 883 O O . ASP A 1 108 ? 8.095 -6.239 4.588 1.00 68.50 108 ASP A O 1
ATOM 887 N N . ASP A 1 109 ? 10.156 -6.940 4.046 1.00 71.25 109 ASP A N 1
ATOM 888 C CA . ASP A 1 109 ? 10.582 -5.732 3.316 1.00 71.25 109 ASP A CA 1
ATOM 889 C C . ASP A 1 109 ? 9.614 -5.317 2.180 1.00 71.25 109 ASP A C 1
ATOM 891 O O . ASP A 1 109 ? 9.740 -4.231 1.598 1.00 71.25 109 ASP A O 1
ATOM 895 N N . LYS A 1 110 ? 8.665 -6.187 1.807 1.00 77.12 110 LYS A N 1
ATOM 896 C CA . LYS A 1 110 ? 7.719 -5.996 0.702 1.00 77.12 110 LYS A CA 1
ATOM 897 C C . LYS A 1 110 ? 6.340 -5.527 1.103 1.00 77.12 110 LYS A C 1
ATOM 899 O O . LYS A 1 110 ? 5.700 -4.886 0.267 1.00 77.12 110 LYS A O 1
ATOM 904 N N . CYS A 1 111 ? 5.871 -5.785 2.316 1.00 75.50 111 CYS A N 1
ATOM 905 C CA . CYS A 1 111 ? 4.568 -5.292 2.742 1.00 75.50 111 CYS A CA 1
ATOM 906 C C . CYS A 1 111 ? 4.497 -5.098 4.250 1.00 75.50 111 CYS A C 1
ATOM 908 O O . CYS A 1 111 ? 5.017 -5.914 4.995 1.00 75.50 111 CYS A O 1
ATOM 910 N N . TYR A 1 112 ? 3.827 -4.029 4.678 1.00 78.81 112 TYR A N 1
ATOM 911 C CA . TYR A 1 112 ? 3.620 -3.728 6.095 1.00 78.81 112 TYR A CA 1
ATOM 912 C C . TYR A 1 112 ? 2.215 -3.190 6.312 1.00 78.81 112 TYR A C 1
ATOM 914 O O . TYR A 1 112 ? 1.676 -2.502 5.443 1.00 78.81 112 TYR A O 1
ATOM 922 N N . ALA A 1 113 ? 1.638 -3.474 7.479 1.00 77.38 113 ALA A N 1
ATOM 923 C CA . ALA A 1 113 ? 0.416 -2.813 7.919 1.00 77.38 113 ALA A CA 1
ATOM 924 C C . ALA A 1 113 ? 0.787 -1.593 8.773 1.00 77.38 113 ALA A C 1
ATOM 926 O O . ALA A 1 113 ? 1.567 -1.725 9.714 1.00 77.38 113 ALA A O 1
ATOM 927 N N . THR A 1 114 ? 0.236 -0.423 8.452 1.00 65.38 114 THR A N 1
ATOM 928 C CA . THR A 1 114 ? 0.508 0.852 9.142 1.00 65.38 114 THR A CA 1
ATOM 929 C C . THR A 1 114 ? -0.700 1.354 9.908 1.00 65.38 114 THR A C 1
ATOM 931 O O . THR A 1 114 ? -1.813 1.237 9.347 1.00 65.38 114 THR A O 1
#

Mean predicted aligned error: 4.96 Å

Sequence (114 aa):
DPTGWWMSEKLDGVRAYWNGSNFYSRQGNLFHVPDFFKVSLPKVPLDGEIWCGRGLFQKCISIVKKQANKVIPDDYKLLTYLIFDAPSHGGKYEDRVKWLQANIPQDDDKCYAT

Solvent-accessible surface area (backbone atoms only — not comparable to full-atom values): 6708 Å² total; per-residue (Å²): 133,67,83,96,61,92,85,76,87,85,76,67,47,45,60,33,37,34,66,37,85,52,39,2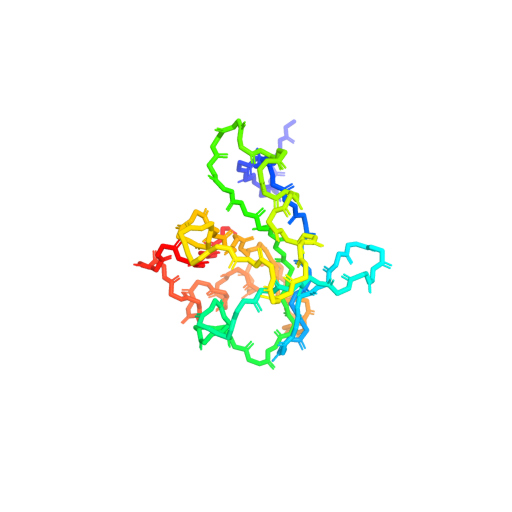3,36,92,86,67,48,76,41,41,71,59,68,78,80,50,68,76,56,63,77,48,44,34,36,29,28,41,32,41,56,90,94,26,38,69,57,38,53,56,53,42,70,32,54,67,94,73,60,56,78,69,64,58,72,44,41,26,40,41,32,63,44,37,78,77,67,80,62,57,71,69,56,29,45,53,49,36,57,74,66,36,55,80,88,44,83,50,35,36,55,98

Radius of gyration: 14.15 Å; Cα contacts (8 Å, |Δi|>4): 194; chains: 1; bounding box: 33×33×40 Å